Protein AF-A0A2I0QFQ9-F1 (afdb_monomer_lite)

pLDDT: mean 82.7, std 16.19, range [45.31, 96.81]

Secondary structure (DSSP, 8-state):
-EEEEESSTTHHHHHHHHHHHTT-EEEEEEE-GGG-BTTEEEEEEEEE-S-HHHHHHHHHHHHHTTPEEEE-EETTEE------------SS--SS-GGGS--

Foldseek 3Di:
DKWKFAPDPCRVVQLCVLCVVLAWAWDDKDWDPVDDDPRITMIDTDTDDDDPVSVVSSVVSCVVVVIGDDFDDDPNHTDDDPDDDDDDDDDDPPDDDPPPPDD

Radius of gyration: 18.5 Å; chains: 1; bounding box: 40×30×53 Å

Structure (mmCIF, N/CA/C/O backbone):
data_AF-A0A2I0QFQ9-F1
#
_entry.id   AF-A0A2I0QFQ9-F1
#
loop_
_atom_site.group_PDB
_atom_site.id
_atom_site.type_symbol
_atom_site.label_atom_id
_atom_site.label_alt_id
_atom_site.label_comp_id
_atom_site.label_asym_id
_atom_site.label_entity_id
_atom_site.label_seq_id
_atom_site.pdbx_PDB_ins_code
_atom_site.Cartn_x
_atom_site.Cartn_y
_atom_site.Cartn_z
_atom_site.occupancy
_atom_site.B_iso_or_equiv
_atom_site.auth_seq_id
_atom_site.auth_comp_id
_atom_site.auth_asym_id
_atom_site.auth_atom_id
_atom_site.pdbx_PDB_model_num
ATOM 1 N N . MET A 1 1 ? 0.152 6.880 1.428 1.00 94.56 1 MET A N 1
ATOM 2 C CA . MET A 1 1 ? 0.868 5.589 1.560 1.00 94.56 1 MET A CA 1
ATOM 3 C C . MET A 1 1 ? 1.948 5.531 0.500 1.00 94.56 1 MET A C 1
ATOM 5 O O . MET A 1 1 ? 1.658 5.864 -0.640 1.00 94.56 1 MET A O 1
ATOM 9 N N . LYS A 1 2 ? 3.168 5.124 0.858 1.00 94.50 2 LYS A N 1
ATOM 10 C CA . LYS A 1 2 ? 4.294 5.032 -0.077 1.00 94.50 2 LYS A CA 1
ATOM 11 C C . LYS A 1 2 ? 4.717 3.579 -0.252 1.00 94.50 2 LYS A C 1
ATOM 13 O O . LYS A 1 2 ? 5.025 2.904 0.733 1.00 94.50 2 LYS A O 1
ATOM 18 N N . ILE A 1 3 ? 4.730 3.113 -1.493 1.00 94.62 3 ILE A N 1
ATOM 19 C CA . ILE A 1 3 ? 5.049 1.736 -1.877 1.00 94.62 3 ILE A CA 1
ATOM 20 C C . ILE A 1 3 ? 6.135 1.718 -2.952 1.00 94.62 3 ILE A C 1
ATOM 22 O O . ILE A 1 3 ? 6.356 2.718 -3.634 1.00 94.62 3 ILE A O 1
ATOM 26 N N . PHE A 1 4 ? 6.803 0.581 -3.097 1.00 92.50 4 PHE A N 1
ATOM 27 C CA . PHE A 1 4 ? 7.721 0.311 -4.197 1.00 92.50 4 PHE A CA 1
ATOM 28 C C . PHE A 1 4 ? 7.126 -0.777 -5.081 1.00 92.50 4 PHE A C 1
ATOM 30 O O . PHE A 1 4 ? 6.706 -1.824 -4.584 1.00 92.50 4 PHE A O 1
ATOM 37 N N . LEU A 1 5 ? 7.064 -0.507 -6.383 1.00 92.25 5 LEU A N 1
ATOM 38 C CA . LEU A 1 5 ? 6.516 -1.420 -7.378 1.00 92.25 5 LEU A CA 1
ATOM 39 C C . LEU A 1 5 ? 7.588 -1.801 -8.380 1.00 92.25 5 LEU A C 1
ATOM 41 O O . LEU A 1 5 ? 8.328 -0.937 -8.831 1.00 92.25 5 LEU A O 1
ATOM 45 N N . LYS A 1 6 ? 7.621 -3.067 -8.790 1.00 89.88 6 LYS A N 1
ATOM 46 C CA . LYS A 1 6 ? 8.452 -3.485 -9.922 1.00 89.88 6 LYS A CA 1
ATOM 47 C C . LYS A 1 6 ? 8.027 -2.754 -11.189 1.00 89.88 6 LYS A C 1
ATOM 49 O O . LYS A 1 6 ? 6.821 -2.625 -11.434 1.00 89.88 6 LYS A O 1
ATOM 54 N N . ASP A 1 7 ? 8.996 -2.358 -12.005 1.00 86.31 7 ASP A N 1
ATOM 55 C CA . ASP A 1 7 ? 8.773 -1.715 -13.303 1.00 86.31 7 ASP A CA 1
ATOM 56 C C . ASP A 1 7 ? 8.324 -2.733 -14.371 1.00 86.31 7 ASP A C 1
ATOM 58 O O . ASP A 1 7 ? 8.993 -3.005 -15.365 1.00 86.31 7 ASP A O 1
ATOM 62 N N . THR A 1 8 ? 7.171 -3.362 -14.124 1.00 89.25 8 THR A N 1
ATOM 63 C CA . THR A 1 8 ? 6.557 -4.359 -15.006 1.00 89.25 8 THR A CA 1
ATOM 64 C C . THR A 1 8 ? 5.104 -3.999 -15.319 1.00 89.25 8 THR A C 1
ATOM 66 O O . THR A 1 8 ? 4.415 -3.417 -14.472 1.00 89.25 8 THR A O 1
ATOM 69 N N . PRO A 1 9 ? 4.585 -4.369 -16.504 1.00 89.88 9 PRO A N 1
ATOM 70 C CA . PRO A 1 9 ? 3.194 -4.110 -16.859 1.00 89.88 9 PRO A CA 1
ATOM 71 C C . PRO A 1 9 ? 2.208 -4.641 -15.810 1.00 89.88 9 PRO A C 1
ATOM 73 O O . PRO A 1 9 ? 2.324 -5.769 -15.333 1.00 89.88 9 PRO A O 1
ATOM 76 N N . GLY A 1 10 ? 1.221 -3.818 -15.453 1.00 91.75 10 GLY A N 1
ATOM 77 C CA . GLY A 1 10 ? 0.167 -4.179 -14.500 1.00 91.75 10 GLY A CA 1
ATOM 78 C C . GLY A 1 10 ? 0.534 -4.038 -13.018 1.00 91.75 10 GLY A C 1
ATOM 79 O O . GLY A 1 10 ? -0.362 -4.151 -12.184 1.00 91.75 10 GLY A O 1
ATOM 80 N N . SER A 1 11 ? 1.788 -3.725 -12.661 1.00 92.12 11 SER A N 1
ATOM 81 C CA . SER A 1 11 ? 2.193 -3.556 -11.253 1.00 92.12 11 SER A CA 1
ATOM 82 C C . SER A 1 11 ? 1.360 -2.510 -10.511 1.00 92.12 11 SER A C 1
ATOM 84 O O . SER A 1 11 ? 0.957 -2.734 -9.373 1.00 92.12 11 SER A O 1
ATOM 86 N N . LEU A 1 12 ? 1.064 -1.377 -11.157 1.00 93.44 12 LEU A N 1
ATOM 87 C CA . LEU A 1 12 ? 0.258 -0.317 -10.547 1.00 93.44 12 LEU A CA 1
ATOM 88 C C . LEU A 1 12 ? -1.191 -0.757 -10.302 1.00 93.44 12 LEU A C 1
ATOM 90 O O . LEU A 1 12 ? -1.758 -0.439 -9.263 1.00 93.44 12 LEU A O 1
ATOM 94 N N . ILE A 1 13 ? -1.772 -1.522 -11.229 1.00 94.81 13 ILE A N 1
ATOM 95 C CA . ILE A 1 13 ? -3.144 -2.032 -11.098 1.00 94.81 13 ILE A CA 1
ATOM 96 C C . ILE A 1 13 ? -3.230 -2.979 -9.899 1.00 94.81 13 ILE A C 1
ATOM 98 O O . ILE A 1 13 ? -4.103 -2.795 -9.056 1.00 94.81 13 ILE A O 1
ATOM 102 N N . ARG A 1 14 ? -2.271 -3.906 -9.771 1.00 94.19 14 ARG A N 1
ATOM 103 C CA . ARG A 1 14 ? -2.182 -4.824 -8.622 1.00 94.19 14 ARG A CA 1
ATOM 104 C C . ARG A 1 14 ? -2.105 -4.084 -7.290 1.00 94.19 14 ARG A C 1
ATOM 106 O O . ARG A 1 14 ? -2.733 -4.483 -6.328 1.00 94.19 14 ARG A O 1
ATOM 113 N N . ALA A 1 15 ? -1.392 -2.961 -7.238 1.00 94.56 15 ALA A N 1
ATOM 114 C CA . ALA A 1 15 ? -1.306 -2.164 -6.018 1.00 94.56 15 ALA A CA 1
ATOM 115 C C . ALA A 1 15 ? -2.594 -1.389 -5.683 1.00 94.56 15 ALA A C 1
ATOM 117 O O . ALA A 1 15 ? -2.880 -1.127 -4.515 1.00 94.56 15 ALA A O 1
ATOM 118 N N . ILE A 1 16 ? -3.347 -0.976 -6.702 1.00 96.00 16 ILE A N 1
ATOM 119 C CA . ILE A 1 16 ? -4.560 -0.164 -6.559 1.00 96.00 16 ILE A CA 1
ATOM 120 C C . ILE A 1 16 ? -5.783 -1.025 -6.236 1.00 96.00 16 ILE A C 1
ATOM 122 O O . ILE A 1 16 ? -6.624 -0.619 -5.437 1.00 96.00 16 ILE A O 1
ATOM 126 N N . GLU A 1 17 ? -5.889 -2.210 -6.834 1.00 96.25 17 GLU A N 1
ATOM 127 C CA . GLU A 1 17 ? -7.058 -3.082 -6.714 1.00 96.25 17 GLU A CA 1
ATOM 128 C C . GLU A 1 17 ? -7.420 -3.423 -5.252 1.00 96.25 17 GLU A C 1
ATOM 130 O O . GLU A 1 17 ? -8.585 -3.235 -4.881 1.00 96.25 17 GLU A O 1
ATOM 135 N N . PRO A 1 18 ? -6.477 -3.802 -4.364 1.00 96.38 18 PRO A N 1
ATOM 136 C CA . PRO A 1 18 ? -6.764 -4.009 -2.946 1.00 96.38 18 PRO A CA 1
ATOM 137 C C . PRO A 1 18 ? -7.303 -2.755 -2.260 1.00 96.38 18 PRO A C 1
ATOM 139 O O . PRO A 1 18 ? -8.181 -2.858 -1.407 1.00 96.38 18 PRO A O 1
ATOM 142 N N . ILE A 1 19 ? -6.814 -1.569 -2.637 1.00 96.50 19 ILE A N 1
ATOM 143 C CA . ILE A 1 19 ? -7.265 -0.292 -2.069 1.00 96.50 19 ILE A CA 1
ATOM 144 C C . ILE A 1 19 ? -8.727 -0.058 -2.447 1.00 96.50 19 ILE A C 1
ATOM 146 O O . ILE A 1 19 ? -9.557 0.159 -1.568 1.00 96.50 19 ILE A O 1
ATOM 150 N N . SER A 1 20 ? -9.060 -0.167 -3.734 1.00 95.12 20 SER A N 1
ATOM 151 C CA . SER A 1 20 ? -10.422 0.068 -4.224 1.00 95.12 20 SER A CA 1
ATOM 152 C C . SER A 1 20 ? -11.425 -0.979 -3.729 1.00 95.12 20 SER A C 1
ATOM 154 O O . SER A 1 20 ? -12.540 -0.630 -3.349 1.00 95.12 20 SER A O 1
ATOM 156 N N . THR A 1 21 ? -11.038 -2.256 -3.683 1.00 96.12 21 THR A N 1
ATOM 157 C CA . THR A 1 21 ? -11.918 -3.354 -3.232 1.00 96.12 21 THR A CA 1
ATOM 158 C C . THR A 1 21 ? -12.186 -3.341 -1.726 1.00 96.12 21 THR A C 1
ATOM 160 O O . THR A 1 21 ? -13.201 -3.874 -1.286 1.00 96.12 21 THR A O 1
ATOM 163 N N . ASN A 1 22 ? -11.325 -2.693 -0.936 1.00 95.88 22 ASN A N 1
ATOM 164 C CA . ASN A 1 22 ? -11.500 -2.515 0.508 1.00 95.88 22 ASN A CA 1
ATOM 165 C C . ASN A 1 22 ? -11.993 -1.098 0.864 1.00 95.88 22 ASN A C 1
ATOM 167 O O . ASN A 1 22 ? -11.684 -0.585 1.935 1.00 95.88 22 ASN A O 1
ATOM 171 N N . GLY A 1 23 ? -12.742 -0.446 -0.032 1.00 93.62 23 GLY A N 1
ATOM 172 C CA . GLY A 1 23 ? -13.414 0.828 0.260 1.00 93.62 23 GLY A CA 1
ATOM 173 C C . GLY A 1 23 ? -12.501 2.057 0.296 1.00 93.62 23 GLY A C 1
ATOM 174 O O . GLY A 1 23 ? -12.914 3.117 0.757 1.00 93.62 23 GLY A O 1
ATOM 175 N N . GLY A 1 24 ? -11.262 1.948 -0.188 1.00 95.56 24 GLY A N 1
ATOM 176 C CA . GLY A 1 24 ? -10.357 3.082 -0.322 1.00 95.56 24 GLY A CA 1
ATOM 177 C C . GLY A 1 24 ? -10.756 3.991 -1.487 1.00 95.56 24 GLY A C 1
ATOM 178 O O . GLY A 1 24 ? -10.701 3.587 -2.651 1.00 95.56 24 GLY A O 1
ATOM 179 N N . ASN A 1 25 ? -11.101 5.242 -1.186 1.00 96.25 25 ASN A N 1
ATOM 180 C CA . ASN A 1 25 ? -11.375 6.277 -2.180 1.00 96.25 25 ASN A CA 1
ATOM 181 C C . ASN A 1 25 ? -10.077 6.993 -2.580 1.00 96.25 25 ASN A C 1
ATOM 183 O O . ASN A 1 25 ? -9.541 7.801 -1.816 1.00 96.25 25 ASN A O 1
ATOM 187 N N . ILE A 1 26 ? -9.554 6.684 -3.764 1.00 96.38 26 ILE A N 1
ATOM 188 C CA . ILE A 1 26 ? -8.258 7.183 -4.233 1.00 96.38 26 ILE A CA 1
ATOM 189 C C . ILE A 1 26 ? -8.377 8.644 -4.664 1.00 96.38 26 ILE A C 1
ATOM 191 O O . ILE A 1 26 ? -9.141 8.981 -5.561 1.00 96.38 26 ILE A O 1
ATOM 195 N N . GLN A 1 27 ? -7.572 9.503 -4.041 1.00 96.06 27 GLN A N 1
ATOM 196 C CA . GLN A 1 27 ? -7.534 10.941 -4.313 1.00 96.06 27 GLN A CA 1
ATOM 197 C C . GLN A 1 27 ? -6.392 11.305 -5.260 1.00 96.06 27 GLN A C 1
ATOM 199 O O . GLN A 1 27 ? -6.565 12.122 -6.161 1.00 96.06 27 GLN A O 1
ATOM 204 N N . SER A 1 28 ? -5.214 10.708 -5.068 1.00 96.12 28 SER A N 1
ATOM 205 C CA . SER A 1 28 ? -4.073 10.947 -5.947 1.00 96.12 28 SER A CA 1
ATOM 206 C C . SER A 1 28 ? -3.111 9.768 -5.982 1.00 96.12 28 SER A C 1
ATOM 208 O O . SER A 1 28 ? -2.980 8.999 -5.026 1.00 96.12 28 SER A O 1
ATOM 210 N N . ILE A 1 29 ? -2.428 9.645 -7.119 1.00 95.56 29 ILE A N 1
ATOM 211 C CA . ILE A 1 29 ? -1.349 8.689 -7.341 1.00 95.56 29 ILE A CA 1
ATOM 212 C C . ILE A 1 29 ? -0.195 9.450 -7.975 1.00 95.56 29 ILE A C 1
ATOM 214 O O . ILE A 1 29 ? -0.350 10.051 -9.037 1.00 95.56 29 ILE A O 1
ATOM 218 N N . VAL A 1 30 ? 0.964 9.411 -7.330 1.00 93.38 30 VAL A N 1
ATOM 219 C CA . VAL A 1 30 ? 2.195 10.014 -7.832 1.00 93.38 30 VAL A CA 1
ATOM 220 C C . VAL A 1 30 ? 3.209 8.909 -8.067 1.00 93.38 30 VAL A C 1
ATOM 222 O O . VAL A 1 30 ? 3.621 8.207 -7.146 1.00 93.38 30 VAL A O 1
ATOM 225 N N . HIS A 1 31 ? 3.614 8.765 -9.323 1.00 88.38 31 HIS A N 1
ATOM 226 C CA . HIS A 1 31 ? 4.600 7.792 -9.767 1.00 88.38 31 HIS A CA 1
ATOM 227 C C . HIS A 1 31 ? 5.866 8.530 -10.204 1.00 88.38 31 HIS A C 1
ATOM 229 O O . HIS A 1 31 ? 5.811 9.353 -11.119 1.00 88.38 31 HIS A O 1
ATOM 235 N N . SER A 1 32 ? 7.003 8.263 -9.553 1.00 79.62 32 SER A N 1
ATOM 236 C CA . SER A 1 32 ? 8.254 8.971 -9.845 1.00 79.62 32 SER A CA 1
ATOM 237 C C . SER A 1 32 ? 9.343 8.025 -10.336 1.00 79.62 32 SER A C 1
ATOM 239 O O . SER A 1 32 ? 9.999 7.345 -9.554 1.00 79.62 32 SER A O 1
ATOM 241 N N . HIS A 1 33 ? 9.595 8.049 -11.645 1.00 70.25 33 HIS A N 1
ATOM 242 C CA . HIS A 1 33 ? 10.681 7.293 -12.279 1.00 70.25 33 HIS A CA 1
ATOM 243 C C . HIS A 1 33 ? 12.069 7.916 -12.070 1.00 70.25 33 HIS A C 1
ATOM 245 O O . HIS A 1 33 ? 13.063 7.330 -12.486 1.00 70.25 33 HIS A O 1
ATOM 251 N N . GLN A 1 34 ? 12.159 9.100 -11.456 1.00 62.69 34 GLN A N 1
ATOM 252 C CA . GLN A 1 34 ? 13.443 9.782 -11.253 1.00 62.69 34 GLN A CA 1
ATOM 253 C C . GLN A 1 34 ? 14.330 9.058 -10.227 1.00 62.69 34 GLN A C 1
ATOM 255 O O . GLN A 1 34 ? 15.546 9.209 -10.250 1.00 62.69 34 GLN A O 1
ATOM 260 N N . PHE A 1 35 ? 13.732 8.230 -9.366 1.00 59.59 35 PHE A N 1
ATOM 261 C CA . PHE A 1 35 ? 14.424 7.440 -8.351 1.00 59.59 35 PHE A CA 1
ATOM 262 C C . PHE A 1 35 ? 14.155 5.949 -8.568 1.00 59.59 35 PHE A C 1
ATOM 264 O O . PHE A 1 35 ? 13.483 5.311 -7.760 1.00 59.59 35 PHE A O 1
ATOM 271 N N . LYS A 1 36 ? 14.662 5.387 -9.671 1.00 60.66 36 LYS A N 1
ATOM 272 C CA . LYS A 1 36 ? 14.710 3.927 -9.831 1.00 60.66 36 LYS A CA 1
ATOM 273 C C . LYS A 1 36 ? 15.822 3.374 -8.950 1.00 60.66 36 LYS A C 1
ATOM 275 O O . LYS A 1 36 ? 16.984 3.739 -9.105 1.00 60.66 36 LYS A O 1
ATOM 280 N N . SER A 1 37 ? 15.468 2.493 -8.025 1.00 61.00 37 SER A N 1
ATOM 281 C CA . SER A 1 37 ? 16.426 1.677 -7.278 1.00 61.00 37 SER A CA 1
ATOM 282 C C . SER A 1 37 ? 16.098 0.224 -7.570 1.00 61.00 37 SER A C 1
ATOM 284 O O . SER A 1 37 ? 14.971 -0.191 -7.336 1.00 61.00 37 SER A O 1
ATOM 286 N N . ALA A 1 38 ? 17.059 -0.536 -8.098 1.00 66.69 38 ALA A N 1
ATOM 287 C CA . ALA A 1 38 ? 16.924 -1.984 -8.294 1.00 66.69 38 ALA A CA 1
ATOM 288 C C . ALA A 1 38 ? 15.625 -2.434 -9.012 1.00 66.69 38 ALA A C 1
ATOM 290 O O . ALA A 1 38 ? 14.988 -3.387 -8.578 1.00 66.69 38 ALA A O 1
ATOM 291 N N . ASP A 1 39 ? 15.242 -1.756 -10.103 1.00 80.94 39 ASP A N 1
ATOM 292 C CA . ASP A 1 39 ? 14.045 -2.066 -10.917 1.00 80.94 39 ASP A CA 1
ATOM 293 C C . ASP A 1 39 ? 12.688 -1.848 -10.212 1.00 80.94 39 ASP A C 1
ATOM 295 O O . ASP A 1 39 ? 11.630 -2.254 -10.696 1.00 80.94 39 ASP A O 1
ATOM 299 N N . GLU A 1 40 ? 12.707 -1.160 -9.068 1.00 86.56 40 GLU A N 1
ATOM 300 C CA . GLU A 1 40 ? 11.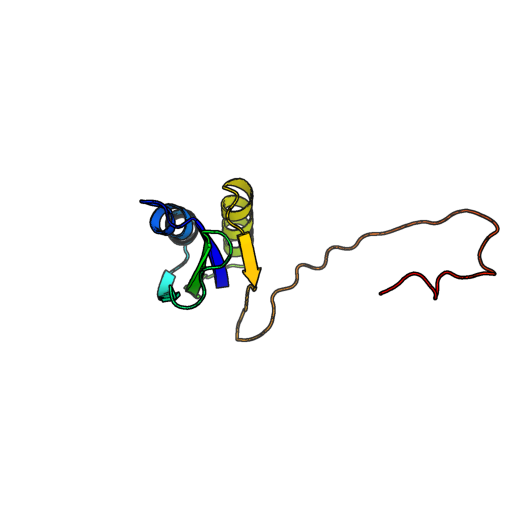513 -0.707 -8.367 1.00 86.56 40 GLU A CA 1
ATOM 301 C C . GLU A 1 40 ? 11.316 0.803 -8.539 1.00 86.56 40 GLU A C 1
ATOM 303 O O . GLU A 1 40 ? 12.258 1.601 -8.447 1.00 86.56 40 GLU A O 1
ATOM 308 N N . VAL A 1 41 ? 10.063 1.202 -8.752 1.00 88.69 41 VAL A N 1
ATOM 309 C CA . VAL A 1 41 ? 9.639 2.594 -8.844 1.00 88.69 41 VAL A CA 1
ATOM 310 C C . VAL A 1 41 ? 8.808 2.958 -7.611 1.00 88.69 41 VAL A C 1
ATOM 312 O O . VAL A 1 41 ? 7.857 2.244 -7.267 1.00 88.69 41 VAL A O 1
ATOM 315 N N . PRO A 1 42 ? 9.142 4.058 -6.913 1.00 91.81 42 PRO A N 1
ATOM 316 C CA . PRO A 1 42 ? 8.328 4.540 -5.813 1.00 91.81 42 PRO A CA 1
ATOM 317 C C . PRO A 1 42 ? 6.997 5.092 -6.330 1.00 91.81 42 PRO A C 1
ATOM 319 O O . PRO A 1 42 ? 6.948 5.932 -7.237 1.00 91.81 42 PRO A O 1
ATOM 322 N N . VAL A 1 43 ? 5.920 4.659 -5.681 1.00 93.62 43 VAL A N 1
ATOM 323 C CA . VAL A 1 43 ? 4.567 5.171 -5.885 1.00 93.62 43 VAL A CA 1
ATOM 324 C C . VAL A 1 43 ? 4.026 5.684 -4.563 1.00 93.62 43 VAL A C 1
ATOM 326 O O . VAL A 1 43 ? 4.052 4.999 -3.539 1.00 93.62 43 VAL A O 1
ATOM 329 N N . GLU A 1 44 ? 3.516 6.905 -4.588 1.00 95.00 44 GLU A N 1
ATOM 330 C CA . GLU A 1 44 ? 2.754 7.478 -3.493 1.00 95.00 44 GLU A CA 1
ATOM 331 C C . GLU A 1 44 ? 1.271 7.481 -3.855 1.00 95.00 44 GLU A C 1
ATOM 333 O O . GLU A 1 44 ? 0.877 7.992 -4.899 1.00 95.00 44 GLU A O 1
ATOM 338 N N . ILE A 1 45 ? 0.454 6.889 -2.987 1.00 96.31 45 ILE A N 1
ATOM 339 C CA . ILE A 1 45 ? -0.998 6.804 -3.140 1.00 96.31 45 ILE A CA 1
ATOM 340 C C . ILE A 1 45 ? -1.640 7.510 -1.951 1.00 96.31 45 ILE A C 1
ATOM 342 O O . ILE A 1 45 ? -1.419 7.123 -0.796 1.00 96.31 45 ILE A O 1
ATOM 346 N N . VAL A 1 46 ? -2.450 8.526 -2.228 1.00 96.38 46 VAL A N 1
ATOM 347 C CA . VAL A 1 46 ? -3.285 9.212 -1.239 1.00 96.38 46 VAL A CA 1
ATOM 348 C C . VAL A 1 46 ? -4.722 8.764 -1.451 1.00 96.38 46 VAL A C 1
ATOM 350 O O . VAL A 1 46 ? -5.257 8.859 -2.554 1.00 96.38 46 VAL A O 1
ATOM 353 N N . PHE A 1 47 ? -5.347 8.256 -0.396 1.00 96.81 47 PHE A N 1
ATOM 354 C CA . PHE A 1 47 ? -6.716 7.765 -0.436 1.00 96.81 47 PHE A CA 1
ATOM 355 C C . PHE A 1 47 ? -7.403 7.994 0.912 1.00 96.81 47 PHE A C 1
ATOM 357 O O . PHE A 1 47 ? -6.743 8.028 1.951 1.00 96.81 47 PHE A O 1
ATOM 364 N N . GLY A 1 48 ? -8.721 8.185 0.873 1.00 95.56 48 GLY A N 1
ATOM 365 C CA . GLY A 1 48 ? -9.581 8.189 2.055 1.00 95.56 48 GLY A CA 1
ATOM 366 C C . GLY A 1 48 ? -10.108 6.786 2.343 1.00 95.56 48 GLY A C 1
ATOM 367 O O . GLY A 1 48 ? -10.282 5.996 1.418 1.00 95.56 48 GLY A O 1
ATOM 368 N N . ILE A 1 49 ? -10.345 6.476 3.614 1.00 94.88 49 ILE A N 1
ATOM 369 C CA . ILE A 1 49 ? -10.940 5.211 4.050 1.00 94.88 49 ILE A CA 1
ATOM 370 C C . ILE A 1 49 ? -11.700 5.437 5.356 1.00 94.88 49 ILE A C 1
ATOM 372 O O . ILE A 1 49 ? -11.242 6.207 6.201 1.00 94.88 49 ILE A O 1
ATOM 376 N N . ASP A 1 50 ? -12.844 4.776 5.512 1.00 90.06 50 ASP A N 1
ATOM 377 C CA . ASP A 1 50 ? -13.758 5.041 6.630 1.00 90.06 50 ASP A CA 1
ATOM 378 C C . ASP A 1 50 ? -13.370 4.297 7.916 1.00 90.06 50 ASP A C 1
ATOM 380 O O . ASP A 1 50 ? -13.756 4.699 9.015 1.00 90.06 50 ASP A O 1
ATOM 384 N N . ASP A 1 51 ? -12.587 3.218 7.809 1.00 90.06 51 ASP A N 1
ATOM 385 C CA . ASP A 1 51 ? -12.228 2.390 8.954 1.00 90.06 51 ASP A CA 1
ATOM 386 C C . ASP A 1 51 ? -10.790 1.839 8.908 1.00 90.06 51 ASP A C 1
ATOM 388 O O . ASP A 1 51 ? -10.190 1.580 7.862 1.00 90.06 51 ASP A O 1
ATOM 392 N N . VAL A 1 52 ? -10.226 1.627 10.101 1.00 88.94 52 VAL A N 1
ATOM 393 C CA . VAL A 1 52 ? -8.842 1.153 10.279 1.00 88.94 52 VAL A CA 1
ATOM 394 C C . VAL A 1 52 ? -8.679 -0.321 9.890 1.00 88.94 52 VAL A C 1
ATOM 396 O O . VAL A 1 52 ? -7.583 -0.738 9.513 1.00 88.94 52 VAL A O 1
ATOM 399 N N . LYS A 1 53 ? -9.739 -1.133 9.974 1.00 91.75 53 LYS A N 1
ATOM 400 C CA . LYS A 1 53 ? -9.670 -2.563 9.646 1.00 91.75 53 LYS A CA 1
ATOM 401 C C . LYS A 1 53 ? -9.477 -2.755 8.143 1.00 91.75 53 LYS A C 1
ATOM 403 O O . LYS A 1 53 ? -8.672 -3.594 7.747 1.00 91.75 53 LYS A O 1
ATOM 408 N N . SER A 1 54 ? -10.132 -1.941 7.326 1.00 93.62 54 SER A N 1
ATOM 409 C CA . SER A 1 54 ? -9.953 -1.931 5.878 1.00 93.62 54 SER A CA 1
ATOM 410 C C . SER A 1 54 ? -8.533 -1.513 5.489 1.00 93.62 54 SER A C 1
ATOM 412 O O . SER A 1 54 ? -7.922 -2.163 4.643 1.00 93.62 54 SER A O 1
ATOM 414 N N . LEU A 1 55 ? -7.928 -0.538 6.184 1.00 93.75 55 LEU A N 1
ATOM 415 C CA . LEU A 1 55 ? -6.514 -0.186 5.978 1.00 93.75 55 LEU A CA 1
ATOM 416 C C . LEU A 1 55 ? -5.576 -1.362 6.293 1.00 93.75 55 LEU A C 1
ATOM 418 O O . LEU A 1 55 ? -4.619 -1.619 5.561 1.00 93.75 55 LEU A O 1
ATOM 422 N N . GLU A 1 56 ? -5.849 -2.090 7.375 1.00 93.12 56 GLU A N 1
ATOM 423 C CA . GLU A 1 56 ? -5.074 -3.276 7.744 1.00 93.12 56 GLU A CA 1
ATOM 424 C C . GLU A 1 56 ? -5.246 -4.417 6.733 1.00 93.12 56 GLU A C 1
ATOM 426 O O . GLU A 1 56 ? -4.258 -5.062 6.387 1.00 93.12 56 GLU A O 1
ATOM 431 N N . ASN A 1 57 ? -6.455 -4.625 6.203 1.00 95.56 57 ASN A N 1
ATOM 432 C CA . ASN A 1 57 ? -6.705 -5.596 5.136 1.00 95.56 57 ASN A CA 1
ATOM 433 C C . ASN A 1 57 ? -5.920 -5.247 3.867 1.00 95.56 57 ASN A C 1
ATOM 435 O O . ASN A 1 57 ? -5.206 -6.102 3.345 1.00 95.56 57 ASN A O 1
ATOM 439 N N . ILE A 1 58 ? -5.984 -3.987 3.420 1.00 96.00 58 ILE A N 1
ATOM 440 C CA . ILE A 1 58 ? -5.211 -3.476 2.276 1.00 96.00 58 ILE A CA 1
ATOM 441 C C . ILE A 1 58 ? -3.727 -3.767 2.483 1.00 96.00 58 ILE A C 1
ATOM 443 O O . ILE A 1 58 ? -3.077 -4.375 1.634 1.00 96.00 58 ILE A O 1
ATOM 447 N N . LYS A 1 59 ? -3.190 -3.378 3.644 1.00 95.25 59 LYS A N 1
ATOM 448 C CA . LYS A 1 59 ? -1.785 -3.597 3.991 1.00 95.25 59 LYS A CA 1
ATOM 449 C C . LYS A 1 59 ? -1.413 -5.079 3.944 1.00 95.25 59 LYS A C 1
ATOM 451 O O . LYS A 1 59 ? -0.357 -5.421 3.420 1.00 95.25 59 LYS A O 1
ATOM 456 N N . SER A 1 60 ? -2.253 -5.948 4.498 1.00 95.19 60 SER A N 1
ATOM 457 C CA . SER A 1 60 ? -2.035 -7.394 4.485 1.00 95.19 60 SER A CA 1
ATOM 458 C C . SER A 1 60 ? -2.037 -7.974 3.072 1.00 95.19 60 SER A C 1
ATOM 460 O O . SER A 1 60 ? -1.151 -8.764 2.762 1.00 95.19 60 SER A O 1
ATOM 462 N N . ILE A 1 61 ? -2.979 -7.573 2.213 1.00 96.75 61 ILE A N 1
ATOM 463 C CA . ILE A 1 61 ? -3.051 -8.043 0.822 1.00 96.75 61 ILE A CA 1
ATOM 464 C C . ILE A 1 61 ? -1.802 -7.608 0.051 1.00 96.75 61 ILE A C 1
ATOM 466 O O . ILE A 1 61 ? -1.121 -8.453 -0.520 1.00 96.75 61 ILE A O 1
ATOM 470 N N . LEU A 1 62 ? -1.433 -6.327 0.129 1.00 95.19 62 LEU A N 1
ATOM 471 C CA . LEU A 1 62 ? -0.244 -5.800 -0.548 1.00 95.19 62 LEU A CA 1
ATOM 472 C C . LEU A 1 62 ? 1.038 -6.526 -0.114 1.00 95.19 62 LEU A C 1
ATOM 474 O O . LEU A 1 62 ? 1.858 -6.894 -0.952 1.00 95.19 62 LEU A O 1
ATOM 478 N N . LEU A 1 63 ? 1.205 -6.787 1.188 1.00 93.94 63 LEU A N 1
ATOM 479 C CA . LEU A 1 63 ? 2.353 -7.552 1.686 1.00 93.94 63 LEU A CA 1
ATOM 480 C C . LEU A 1 63 ? 2.345 -9.005 1.189 1.00 93.94 63 LEU A C 1
ATOM 482 O O . LEU A 1 63 ? 3.407 -9.529 0.855 1.00 93.94 63 LEU A O 1
ATOM 486 N N . ASN A 1 64 ? 1.175 -9.645 1.117 1.00 95.06 64 ASN A N 1
ATOM 487 C CA . ASN A 1 64 ? 1.034 -11.008 0.593 1.00 95.06 64 ASN A CA 1
ATOM 488 C C . ASN A 1 64 ? 1.331 -11.089 -0.912 1.00 95.06 64 ASN A C 1
ATOM 490 O O . ASN A 1 64 ? 1.861 -12.093 -1.376 1.00 95.06 64 ASN A O 1
ATOM 494 N N . GLU A 1 65 ? 1.045 -10.025 -1.663 1.00 92.31 65 GLU A N 1
ATOM 495 C CA . GLU A 1 65 ? 1.411 -9.883 -3.079 1.00 92.31 65 GLU A CA 1
ATOM 496 C C . GLU A 1 65 ? 2.897 -9.543 -3.291 1.00 92.31 65 GLU A C 1
ATOM 498 O O . GLU A 1 65 ? 3.362 -9.426 -4.426 1.00 92.31 65 GLU A O 1
ATOM 503 N N . GLY A 1 66 ? 3.663 -9.389 -2.207 1.00 91.69 66 GLY A N 1
ATOM 504 C CA . GLY A 1 66 ? 5.076 -9.025 -2.259 1.00 91.69 66 GLY A CA 1
ATOM 505 C C . GLY A 1 66 ? 5.317 -7.551 -2.587 1.00 91.69 66 GLY A C 1
ATOM 506 O O . GLY A 1 66 ? 6.438 -7.185 -2.939 1.00 91.69 66 GLY A O 1
ATOM 507 N N . ILE A 1 67 ? 4.297 -6.695 -2.469 1.00 93.12 67 ILE A N 1
ATOM 508 C CA . ILE A 1 67 ? 4.430 -5.249 -2.650 1.00 93.12 67 ILE A CA 1
ATOM 509 C C . ILE A 1 67 ? 5.011 -4.643 -1.374 1.00 93.12 67 ILE A C 1
ATOM 511 O O . ILE A 1 67 ? 4.450 -4.732 -0.277 1.00 93.12 67 ILE A O 1
ATOM 515 N N . LYS A 1 68 ? 6.158 -3.983 -1.520 1.00 91.62 68 LYS A N 1
ATOM 516 C CA . LYS A 1 68 ? 6.864 -3.364 -0.404 1.00 91.62 68 LYS A CA 1
ATOM 517 C C . LYS A 1 68 ? 6.210 -2.039 -0.029 1.00 91.62 68 LYS A C 1
ATOM 519 O O . LYS A 1 68 ? 6.147 -1.109 -0.830 1.00 91.62 68 LYS A O 1
ATOM 524 N N . ILE A 1 69 ? 5.787 -1.930 1.227 1.00 93.31 69 ILE A N 1
ATOM 525 C CA . ILE A 1 69 ? 5.243 -0.698 1.807 1.00 93.31 69 ILE A CA 1
ATOM 526 C C . ILE A 1 69 ? 6.331 -0.034 2.650 1.00 93.31 69 ILE A C 1
ATOM 528 O O . ILE A 1 69 ? 6.866 -0.653 3.567 1.00 93.31 69 ILE A O 1
ATOM 532 N N . SER A 1 70 ? 6.644 1.223 2.348 1.00 91.06 70 SER A N 1
ATOM 533 C CA . SER A 1 70 ? 7.694 1.985 3.042 1.00 91.06 70 SER A CA 1
ATOM 534 C C . SER A 1 70 ? 7.141 2.744 4.232 1.00 91.06 70 SER A C 1
ATOM 536 O O . SER A 1 70 ? 7.609 2.592 5.354 1.00 91.06 70 SER A O 1
ATOM 538 N N . ASP A 1 71 ? 6.096 3.531 3.984 1.00 89.69 71 ASP A N 1
ATOM 539 C CA . ASP A 1 71 ? 5.463 4.362 4.993 1.00 89.69 71 ASP A CA 1
ATOM 540 C C . ASP A 1 71 ? 3.953 4.402 4.752 1.00 89.69 71 ASP A C 1
ATOM 542 O O . ASP A 1 71 ? 3.459 4.485 3.620 1.00 89.69 71 ASP A O 1
ATOM 546 N N . ILE A 1 72 ? 3.206 4.399 5.850 1.00 92.88 72 ILE A N 1
ATOM 547 C CA . ILE A 1 72 ? 1.782 4.713 5.867 1.00 92.88 72 ILE A CA 1
ATOM 548 C C . ILE A 1 72 ? 1.636 5.938 6.764 1.00 92.88 72 ILE A C 1
ATOM 550 O O . ILE A 1 72 ? 2.111 5.934 7.899 1.00 92.88 72 ILE A O 1
ATOM 554 N N . LEU A 1 73 ? 1.011 6.990 6.240 1.00 92.25 73 LEU A N 1
ATOM 555 C CA . LEU A 1 73 ? 0.730 8.225 6.962 1.00 92.25 73 LEU A CA 1
ATOM 556 C C . LEU A 1 73 ? -0.785 8.362 7.102 1.00 92.25 73 LEU A C 1
ATOM 558 O O . LEU A 1 73 ? -1.493 8.212 6.107 1.00 92.25 73 LEU A O 1
ATOM 562 N N . ILE A 1 74 ? -1.261 8.655 8.309 1.00 90.31 74 ILE A N 1
ATOM 563 C CA . ILE A 1 74 ? -2.652 9.027 8.590 1.00 90.31 74 ILE A CA 1
ATOM 564 C C . ILE A 1 74 ? -2.612 10.446 9.141 1.00 90.31 74 ILE A C 1
ATOM 566 O O . ILE A 1 74 ? -1.914 10.696 10.123 1.00 90.31 74 ILE A O 1
ATOM 570 N N . GLU A 1 75 ? -3.291 11.378 8.467 1.00 88.25 75 GLU A N 1
ATOM 571 C CA . GLU A 1 75 ? -3.307 12.802 8.844 1.00 88.25 75 GLU A CA 1
ATOM 572 C C . GLU A 1 75 ? -1.890 13.374 9.068 1.00 88.25 75 GLU A C 1
ATOM 574 O O . GLU A 1 75 ? -1.606 14.074 10.038 1.00 88.25 75 GLU A O 1
ATOM 579 N N . GLY A 1 76 ? -0.950 13.001 8.192 1.00 85.00 76 GLY A N 1
ATOM 580 C CA . GLY A 1 76 ? 0.449 13.439 8.258 1.00 85.00 76 GLY A CA 1
ATOM 581 C C . GLY A 1 76 ? 1.312 12.748 9.323 1.00 85.00 76 GLY A C 1
ATOM 582 O O . GLY A 1 76 ? 2.512 13.005 9.386 1.00 85.00 76 GLY A O 1
ATOM 583 N N . LYS A 1 77 ? 0.757 11.840 10.136 1.00 85.25 77 LYS A N 1
ATOM 584 C CA . LYS A 1 77 ? 1.500 11.095 11.166 1.00 85.25 77 LYS A CA 1
ATOM 5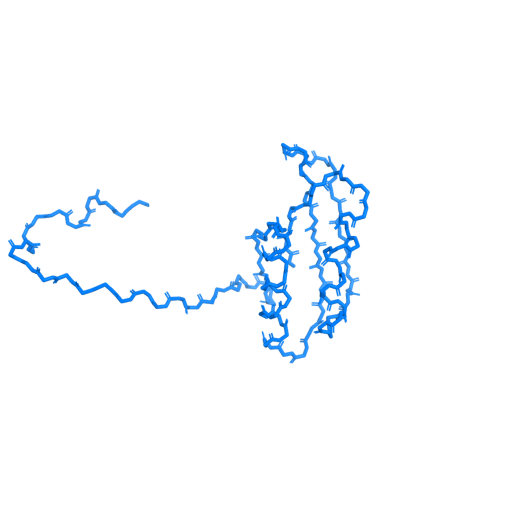85 C C . LYS A 1 77 ? 1.790 9.669 10.717 1.00 85.25 77 LYS A C 1
ATOM 587 O O . LYS A 1 77 ? 0.934 9.005 10.136 1.00 85.25 77 LYS A O 1
ATOM 592 N N . LYS A 1 78 ? 2.992 9.172 11.025 1.00 83.19 78 LYS A N 1
ATOM 593 C CA . LYS A 1 78 ? 3.365 7.780 10.741 1.00 83.19 78 LYS A CA 1
ATOM 594 C C . LYS A 1 78 ? 2.446 6.811 11.480 1.00 83.19 78 LYS A C 1
ATOM 596 O O . LYS A 1 78 ? 2.301 6.873 12.700 1.00 83.19 78 LYS A O 1
ATOM 601 N N . TYR A 1 79 ? 1.846 5.903 10.721 1.00 84.88 79 TYR A N 1
ATOM 602 C CA . TYR A 1 79 ? 1.007 4.843 11.246 1.00 84.88 79 TYR A CA 1
ATOM 603 C C . TYR A 1 79 ? 1.874 3.682 11.732 1.00 84.88 79 TYR A C 1
ATOM 605 O O . TYR A 1 79 ? 2.451 2.929 10.942 1.00 84.88 79 TYR A O 1
ATOM 613 N N . TYR A 1 80 ? 1.931 3.518 13.051 1.00 74.31 80 TYR A N 1
ATOM 614 C CA . TYR A 1 80 ? 2.584 2.389 13.697 1.00 74.31 80 TYR A CA 1
ATOM 615 C C . TYR A 1 80 ? 1.539 1.495 14.348 1.00 74.31 80 TYR A C 1
ATOM 617 O O . TYR A 1 80 ? 0.828 1.903 15.266 1.00 74.31 80 TYR A O 1
ATOM 625 N N . LYS A 1 81 ? 1.494 0.230 13.935 1.00 66.25 81 LYS A N 1
ATOM 626 C CA . LYS A 1 81 ? 0.792 -0.789 14.711 1.00 66.25 81 LYS A CA 1
ATOM 627 C C . LYS A 1 81 ? 1.658 -1.118 15.923 1.00 66.25 81 LYS A C 1
ATOM 629 O O . LYS A 1 81 ? 2.774 -1.605 15.740 1.00 66.25 81 LYS A O 1
ATOM 634 N N . LYS A 1 82 ? 1.165 -0.885 17.146 1.00 53.09 82 LYS A N 1
ATOM 635 C CA . LYS A 1 82 ? 1.815 -1.397 18.366 1.00 53.09 82 LYS A CA 1
ATOM 636 C C . LYS A 1 82 ? 1.926 -2.919 18.242 1.00 53.09 82 LYS A C 1
ATOM 638 O O . LYS A 1 82 ? 0.944 -3.634 18.417 1.00 53.09 82 LYS A O 1
ATOM 643 N N . ARG A 1 83 ? 3.111 -3.424 17.902 1.00 50.75 83 ARG A N 1
ATOM 644 C CA . ARG A 1 83 ? 3.441 -4.841 18.047 1.00 50.75 83 ARG A CA 1
ATOM 645 C C . ARG A 1 83 ? 4.096 -5.000 19.408 1.00 50.75 83 ARG A C 1
ATOM 647 O O . ARG A 1 83 ? 5.286 -4.746 19.551 1.00 50.75 83 ARG A O 1
ATOM 654 N N . THR A 1 84 ? 3.316 -5.390 20.407 1.00 48.94 84 THR A N 1
ATOM 655 C CA . THR A 1 84 ? 3.870 -5.795 21.700 1.00 48.94 84 THR A CA 1
ATOM 656 C C . THR A 1 84 ? 4.623 -7.105 21.489 1.00 48.94 84 THR A C 1
ATOM 658 O O . THR A 1 84 ? 4.010 -8.135 21.219 1.00 48.94 84 THR A O 1
ATOM 661 N N . ARG A 1 85 ? 5.956 -7.068 21.549 1.00 52.41 85 ARG A N 1
ATOM 662 C CA . ARG A 1 85 ? 6.781 -8.272 21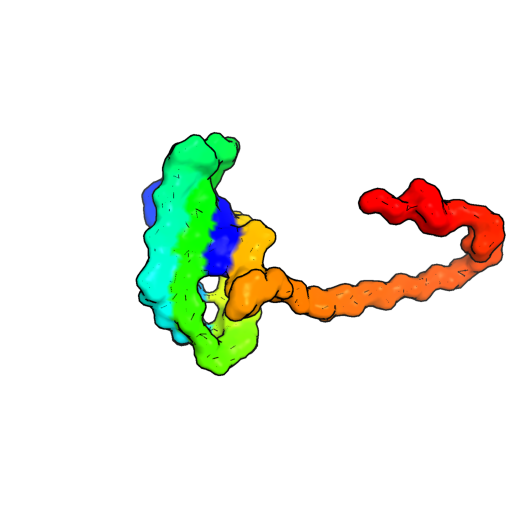.685 1.00 52.41 85 ARG A CA 1
ATOM 663 C C . ARG A 1 85 ? 7.174 -8.383 23.152 1.00 52.41 85 ARG A C 1
ATOM 665 O O . ARG A 1 85 ? 8.002 -7.612 23.621 1.00 52.41 85 ARG A O 1
ATOM 672 N N . THR A 1 86 ? 6.556 -9.310 23.871 1.00 61.25 86 THR A N 1
ATOM 673 C CA . THR A 1 86 ? 6.949 -9.629 25.246 1.00 61.25 86 THR A CA 1
ATOM 674 C C . THR A 1 86 ? 8.087 -10.640 25.192 1.00 61.25 86 THR A C 1
ATOM 676 O O . THR A 1 86 ? 7.896 -11.748 24.696 1.00 61.25 86 THR A O 1
ATOM 679 N N . ILE A 1 87 ? 9.267 -10.255 25.674 1.00 73.25 87 ILE A N 1
ATOM 680 C CA . ILE A 1 87 ? 10.410 -11.155 25.863 1.00 73.25 87 ILE A CA 1
ATOM 681 C C . ILE A 1 87 ? 10.545 -11.368 27.371 1.00 73.25 87 ILE A C 1
ATOM 683 O O . ILE A 1 87 ? 10.701 -10.401 28.111 1.00 73.25 87 ILE A O 1
ATOM 687 N N . ILE A 1 88 ? 10.454 -12.616 27.830 1.00 74.06 88 ILE A N 1
ATOM 688 C CA . ILE A 1 88 ? 10.716 -12.988 29.226 1.00 74.06 88 ILE A CA 1
ATOM 689 C C . ILE A 1 88 ? 12.096 -13.640 29.251 1.00 74.06 88 ILE A C 1
ATOM 691 O O . ILE A 1 88 ? 12.290 -14.701 28.663 1.00 74.06 88 ILE A O 1
ATOM 695 N N . MET A 1 89 ? 13.058 -12.985 29.897 1.00 61.00 89 MET A N 1
ATOM 696 C CA . MET A 1 89 ? 14.426 -13.479 30.053 1.00 61.00 89 MET A CA 1
ATOM 697 C C . MET A 1 89 ? 14.564 -14.079 31.458 1.00 61.00 89 MET A C 1
ATOM 699 O O . MET A 1 89 ? 14.359 -13.375 32.443 1.00 61.00 89 MET A O 1
ATOM 703 N N . VAL A 1 90 ? 14.867 -15.377 31.566 1.00 68.75 90 VAL A N 1
ATOM 704 C CA . VAL A 1 90 ? 15.067 -16.066 32.855 1.00 68.75 90 VAL A CA 1
ATOM 705 C C . VAL A 1 90 ? 16.494 -16.605 32.906 1.00 68.75 90 VAL A C 1
ATOM 707 O O . VAL A 1 90 ? 16.834 -17.524 32.166 1.00 68.75 90 VAL A O 1
ATOM 710 N N . GLY A 1 91 ? 17.333 -16.021 33.765 1.00 55.91 91 GLY A N 1
ATOM 711 C CA . GLY A 1 91 ? 18.727 -16.427 33.954 1.00 55.91 91 GLY A CA 1
ATOM 712 C C . GLY A 1 91 ? 19.527 -15.430 34.797 1.00 55.91 91 GLY A C 1
ATOM 713 O O . GLY A 1 91 ? 19.198 -14.249 34.867 1.00 55.91 91 GLY A O 1
ATOM 714 N N . HIS A 1 92 ? 20.588 -15.912 35.444 1.00 60.12 92 HIS A N 1
ATOM 715 C CA . HIS A 1 92 ? 21.514 -15.135 36.276 1.00 60.12 92 HIS A CA 1
ATOM 716 C C . HIS A 1 92 ? 22.501 -14.325 35.413 1.00 60.12 92 HIS A C 1
ATOM 718 O O . HIS A 1 92 ? 23.699 -14.578 35.433 1.00 60.12 92 HIS A O 1
ATOM 724 N N . ILE A 1 93 ? 22.000 -13.397 34.593 1.00 58.47 93 ILE A N 1
ATOM 725 C CA . ILE A 1 93 ? 22.819 -12.408 33.872 1.00 58.47 93 ILE A CA 1
ATOM 726 C C . ILE A 1 93 ? 22.012 -11.106 33.786 1.00 58.47 93 ILE A C 1
ATOM 728 O O . ILE A 1 93 ? 21.524 -10.722 32.730 1.00 58.47 93 ILE A O 1
ATOM 732 N N . ILE A 1 94 ? 21.808 -10.452 34.930 1.00 53.50 94 ILE A N 1
ATOM 733 C CA . ILE A 1 94 ? 21.310 -9.066 34.967 1.00 53.50 94 ILE A CA 1
ATOM 734 C C . ILE A 1 94 ? 22.480 -8.072 35.055 1.00 53.50 94 ILE A C 1
ATOM 736 O O . ILE A 1 94 ? 22.300 -6.899 34.751 1.00 53.50 94 ILE A O 1
ATOM 740 N N . ASP A 1 95 ? 23.700 -8.521 35.363 1.00 55.56 95 ASP A N 1
ATOM 741 C CA . ASP A 1 95 ? 24.765 -7.577 35.718 1.00 55.56 95 ASP A CA 1
ATOM 742 C C . ASP A 1 95 ? 25.727 -7.157 34.609 1.00 55.56 95 ASP A C 1
ATOM 744 O O . ASP A 1 95 ? 26.538 -6.270 34.864 1.00 55.56 95 ASP A O 1
ATOM 748 N N . LYS A 1 96 ? 25.659 -7.690 33.380 1.00 53.31 96 LYS A N 1
ATOM 749 C CA . LYS A 1 96 ? 26.497 -7.156 32.291 1.00 53.31 96 LYS A CA 1
ATOM 750 C C . LYS A 1 96 ? 25.813 -7.139 30.925 1.00 53.31 96 LYS A C 1
ATOM 752 O O . LYS A 1 96 ? 25.475 -8.174 30.366 1.00 53.31 96 LYS A O 1
ATOM 757 N N . ASP A 1 97 ? 25.705 -5.918 30.399 1.0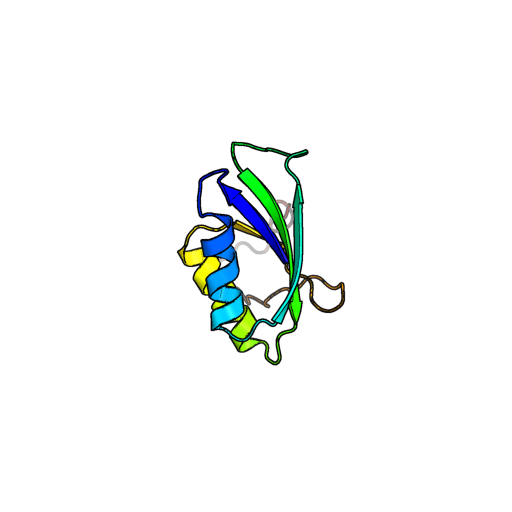0 53.41 97 ASP A N 1
ATOM 758 C CA . ASP A 1 97 ? 25.732 -5.587 28.969 1.00 53.41 97 ASP A CA 1
ATOM 759 C C . ASP A 1 97 ? 24.464 -5.766 28.115 1.00 53.41 97 ASP A C 1
ATOM 761 O O . ASP A 1 97 ? 24.552 -5.984 26.912 1.00 53.41 97 ASP A O 1
ATOM 765 N N . ILE A 1 98 ? 23.266 -5.515 28.659 1.00 57.59 98 ILE A N 1
ATOM 766 C CA . ILE A 1 98 ? 22.064 -5.313 27.810 1.00 57.59 98 ILE A CA 1
ATOM 767 C C . ILE A 1 98 ? 22.112 -3.960 27.062 1.00 57.59 98 ILE A C 1
ATOM 769 O O . ILE A 1 98 ? 21.435 -3.763 26.057 1.00 57.59 98 ILE A O 1
ATOM 773 N N . MET A 1 99 ? 22.932 -3.014 27.535 1.00 54.62 99 MET A N 1
ATOM 774 C CA . MET A 1 99 ? 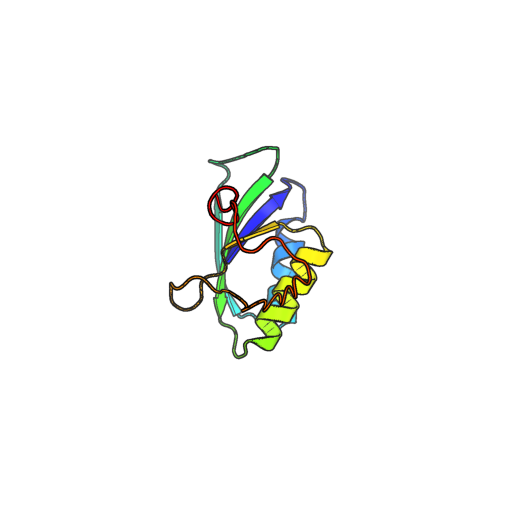23.018 -1.658 26.978 1.00 54.62 99 MET A CA 1
ATOM 775 C C . MET A 1 99 ? 23.916 -1.556 25.731 1.00 54.62 99 MET A C 1
ATOM 777 O O . MET A 1 99 ? 23.907 -0.525 25.071 1.00 54.62 99 MET A O 1
ATOM 781 N N . ASN A 1 100 ? 24.655 -2.617 25.381 1.00 50.72 100 ASN A N 1
ATOM 782 C CA . ASN A 1 100 ? 25.622 -2.630 24.274 1.00 50.72 100 ASN A CA 1
ATOM 783 C C . ASN A 1 100 ? 25.082 -3.242 22.963 1.00 5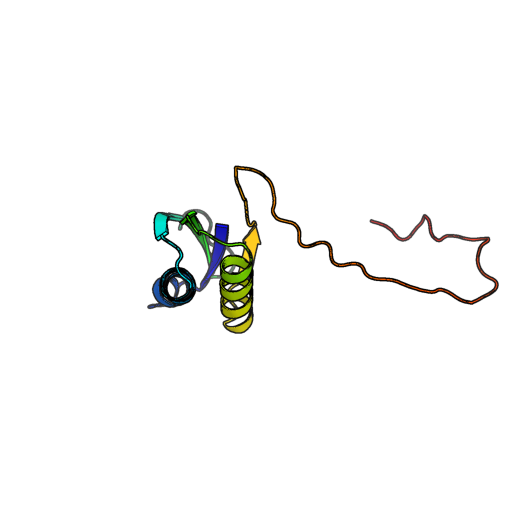0.72 100 ASN A C 1
ATOM 785 O O . ASN A 1 100 ? 25.848 -3.455 22.026 1.00 50.72 100 ASN A O 1
ATOM 789 N N . THR A 1 101 ? 23.790 -3.583 22.870 1.00 50.88 101 THR A N 1
ATOM 790 C CA . THR A 1 101 ? 23.233 -4.260 21.671 1.00 50.88 101 THR A CA 1
ATOM 791 C C . THR A 1 101 ? 21.867 -3.718 21.241 1.00 50.88 101 THR A C 1
ATOM 793 O O . THR A 1 101 ? 21.098 -4.412 20.579 1.00 50.88 101 THR A O 1
ATOM 796 N N . ILE A 1 102 ? 21.548 -2.476 21.607 1.00 50.78 102 ILE A N 1
ATOM 797 C CA . ILE A 1 102 ? 20.440 -1.737 20.993 1.00 50.78 102 ILE A CA 1
ATOM 798 C C . ILE A 1 102 ? 21.061 -0.598 20.180 1.00 50.78 102 ILE A C 1
ATOM 800 O O . ILE A 1 102 ? 21.422 0.429 20.748 1.00 50.78 102 ILE A O 1
ATOM 804 N N . ASP A 1 103 ? 21.199 -0.834 18.876 1.00 45.31 103 ASP A N 1
ATOM 805 C CA . ASP A 1 103 ? 21.432 0.159 17.818 1.00 45.31 103 ASP A CA 1
ATOM 806 C C . ASP A 1 103 ? 20.264 0.050 16.819 1.00 45.31 103 ASP A C 1
ATOM 808 O O . ASP A 1 103 ? 19.835 -1.105 16.554 1.00 45.31 103 ASP A O 1
#

Sequence (103 aa):
MKIFLKDTPGSLIRAIEPISTNGGNIQSIVHSHQFKSADEVPVEIVFGIDDVKSLENIKSILLNEGIKISDILIEGKKYYKKRTRTIIMVGHIIDKDIMNTID